Protein AF-A0AAQ3N6L7-F1 (afdb_monomer_lite)

Radius of gyration: 26.34 Å; chains: 1; bounding box: 38×58×61 Å

Sequence (103 aa):
MKDSSGSSGGVDIVGDGSLLSIFGFPRSCYMFIEGDSSTEPYLVTHHQILAHAAAVKVYRDKYQISQKGQIGITLNSPWIMPLSQSKEDINAAFRAIVFLYDW

Foldseek 3Di:
DDDDDDDDDDDDPPDDDDDDDDDDDPPPPDDDPPDDPVPVVVVVVVVVVVVLVVVVVCCVVPPCVPPVDDDDDDFDFDDFDFPDPDPVSVVVSVVVRCVRPVD

InterPro domains:
  IPR001360 Glycoside hydrolase family 1 [PF00232] (36-103)
  IPR001360 Glycoside hydrolase family 1 [PTHR10353] (26-103)
  IPR017853 Glycoside hydrolase superfamily [SSF51445] (30-103)

Secondary structure (DSSP, 8-state):
------------------------------S---S-TTTHHHHHHHHHHHHHHHHHHHIIIIIHHHH---------------SSSSHHHHHHHHHHHHHHH--

Organism: Vigna mungo (NCBI:txid3915)

pLDDT: mean 75.47, std 22.45, range [34.59, 96.0]

Structure (mmCIF, N/CA/C/O backbone):
data_AF-A0AAQ3N6L7-F1
#
_entry.id   AF-A0AAQ3N6L7-F1
#
loop_
_atom_site.group_PDB
_atom_site.id
_atom_site.type_symbol
_atom_site.label_atom_id
_atom_site.label_alt_id
_atom_site.label_comp_id
_atom_site.label_asym_id
_atom_site.label_entity_id
_atom_site.label_seq_id
_atom_site.pdbx_PDB_ins_code
_atom_site.Cartn_x
_atom_site.Cartn_y
_atom_site.Cartn_z
_atom_site.occupancy
_atom_site.B_iso_or_equiv
_atom_site.auth_seq_id
_atom_site.auth_comp_id
_atom_site.auth_asym_id
_atom_site.auth_atom_id
_atom_site.pdbx_PDB_model_num
ATOM 1 N N . MET A 1 1 ? 14.803 -41.161 35.771 1.00 39.53 1 MET A N 1
ATOM 2 C CA . MET A 1 1 ? 16.238 -41.447 35.542 1.00 39.53 1 MET A CA 1
ATOM 3 C C . MET A 1 1 ? 16.268 -42.679 34.646 1.00 39.53 1 MET A C 1
ATOM 5 O O . MET A 1 1 ? 15.992 -43.752 35.149 1.00 39.53 1 MET A O 1
ATOM 9 N N . LYS A 1 2 ? 16.396 -42.633 33.322 1.00 35.16 2 LYS A N 1
ATOM 10 C CA . LYS A 1 2 ? 17.124 -41.747 32.404 1.00 35.16 2 LYS A CA 1
ATOM 11 C C . LYS A 1 2 ? 16.251 -41.373 31.184 1.00 35.16 2 LYS A C 1
ATOM 13 O O . LYS A 1 2 ? 15.074 -41.703 31.131 1.00 35.16 2 LYS A O 1
ATOM 18 N N . ASP A 1 3 ? 16.864 -40.647 30.276 1.00 34.59 3 ASP A N 1
ATOM 19 C CA . ASP A 1 3 ? 16.441 -39.554 29.413 1.00 34.59 3 ASP A CA 1
ATOM 20 C C . ASP A 1 3 ? 16.929 -39.778 27.963 1.00 34.59 3 ASP A C 1
ATOM 22 O O . ASP A 1 3 ? 17.897 -40.511 27.768 1.00 34.59 3 ASP A O 1
ATOM 26 N N . SER A 1 4 ? 16.329 -39.049 26.998 1.00 40.41 4 SER A N 1
ATOM 27 C CA . SER A 1 4 ? 16.815 -38.787 25.611 1.00 40.41 4 SER A CA 1
ATOM 28 C C . SER A 1 4 ? 16.580 -39.910 24.573 1.00 40.41 4 SER A C 1
ATOM 30 O O . SER A 1 4 ? 16.759 -41.073 24.895 1.00 40.41 4 SER A O 1
ATOM 32 N N . SER A 1 5 ? 16.212 -39.711 23.299 1.00 41.53 5 SER A N 1
ATOM 33 C CA . SER A 1 5 ? 16.067 -38.550 22.405 1.00 41.53 5 SER A CA 1
ATOM 34 C C . SER A 1 5 ? 15.162 -38.941 21.212 1.00 41.53 5 SER A C 1
ATOM 36 O O . SER A 1 5 ? 15.147 -40.094 20.782 1.00 41.53 5 SER A O 1
ATOM 38 N N . GLY A 1 6 ? 14.398 -37.985 20.673 1.00 41.78 6 GLY A N 1
ATOM 39 C CA . GLY A 1 6 ? 13.627 -38.154 19.438 1.00 41.78 6 GLY A CA 1
ATOM 40 C C . GLY A 1 6 ? 14.459 -37.854 18.189 1.00 41.78 6 GLY A C 1
ATOM 41 O O . GLY A 1 6 ? 15.301 -36.959 18.203 1.00 41.78 6 GLY A O 1
ATOM 42 N N . SER A 1 7 ? 14.184 -38.573 17.101 1.00 40.22 7 SER A N 1
ATOM 43 C CA . SER A 1 7 ? 14.541 -38.170 15.740 1.00 40.22 7 SER A CA 1
ATOM 44 C C . SER A 1 7 ? 13.447 -38.644 14.787 1.00 40.22 7 SER A C 1
ATOM 46 O O . SER A 1 7 ? 13.144 -39.832 14.693 1.00 40.22 7 SER A O 1
ATOM 48 N N . SER A 1 8 ? 12.805 -37.673 14.150 1.00 47.19 8 SER A N 1
ATOM 49 C CA . SER A 1 8 ? 11.779 -37.809 13.125 1.00 47.19 8 SER A CA 1
ATOM 50 C C . SER A 1 8 ? 12.347 -38.506 11.885 1.00 47.19 8 SER A C 1
ATOM 52 O O . SER A 1 8 ? 13.097 -37.895 11.126 1.00 47.19 8 SER A O 1
ATOM 54 N N . GLY A 1 9 ? 11.995 -39.777 11.687 1.00 39.22 9 GLY A N 1
ATOM 55 C CA . GLY A 1 9 ? 12.305 -40.522 10.467 1.00 39.22 9 GLY A CA 1
ATOM 56 C C . GLY A 1 9 ? 11.326 -40.159 9.354 1.00 39.22 9 GLY A C 1
ATOM 57 O O . GLY A 1 9 ? 10.124 -40.386 9.493 1.00 39.22 9 GLY A O 1
ATOM 58 N N . GLY A 1 10 ? 11.850 -39.549 8.290 1.00 39.22 10 GLY A N 1
ATOM 59 C CA . GLY A 1 10 ? 11.128 -39.210 7.069 1.00 39.22 10 GLY A CA 1
ATOM 60 C C . GLY A 1 10 ? 10.590 -40.442 6.342 1.00 39.22 10 GLY A C 1
ATOM 61 O O . GLY A 1 10 ? 11.093 -41.553 6.487 1.00 39.22 10 GLY A O 1
ATOM 62 N N . VAL A 1 11 ? 9.529 -40.233 5.565 1.00 46.84 11 VAL A N 1
ATOM 63 C CA . VAL A 1 11 ? 8.990 -41.248 4.659 1.00 46.84 11 VAL A CA 1
ATOM 64 C C . VAL A 1 11 ? 9.815 -41.197 3.376 1.00 46.84 11 VAL A C 1
ATOM 66 O O . VAL A 1 11 ? 9.537 -40.402 2.481 1.00 46.84 11 VAL A O 1
ATOM 69 N N . ASP A 1 12 ? 10.849 -42.029 3.312 1.00 37.09 12 ASP A N 1
ATOM 70 C CA . ASP A 1 12 ? 11.627 -42.266 2.100 1.00 37.09 12 ASP A CA 1
ATOM 71 C C . ASP A 1 12 ? 10.836 -43.195 1.169 1.00 37.09 12 ASP A C 1
ATOM 73 O O . ASP A 1 12 ? 10.733 -44.399 1.405 1.00 37.09 12 ASP A O 1
ATOM 77 N N . ILE A 1 13 ? 10.266 -42.650 0.090 1.00 46.44 13 ILE A N 1
ATOM 78 C CA . ILE A 1 13 ? 9.779 -43.462 -1.033 1.00 46.44 13 ILE A CA 1
ATOM 79 C C . ILE A 1 13 ? 10.913 -43.552 -2.055 1.00 46.44 13 ILE A C 1
ATOM 81 O O . ILE A 1 13 ? 10.938 -42.827 -3.046 1.00 46.44 13 ILE A O 1
ATOM 85 N N . VAL A 1 14 ? 11.868 -44.447 -1.803 1.00 45.62 14 VAL A N 1
ATOM 86 C CA . VAL A 1 14 ? 12.757 -44.966 -2.850 1.00 45.62 14 VAL A CA 1
ATOM 87 C C . VAL A 1 14 ? 12.189 -46.314 -3.283 1.00 45.62 14 VAL A C 1
ATOM 89 O O . VAL A 1 14 ? 12.427 -47.343 -2.657 1.00 45.62 14 VAL A O 1
ATOM 92 N N . GLY A 1 15 ? 11.369 -46.275 -4.333 1.00 41.28 15 GLY A N 1
ATOM 93 C CA . GLY A 1 15 ? 10.899 -47.441 -5.075 1.00 41.28 15 GLY A CA 1
ATOM 94 C C . GLY A 1 15 ? 11.468 -47.371 -6.485 1.00 41.28 15 GLY A C 1
ATOM 95 O O . GLY A 1 15 ? 11.041 -46.548 -7.289 1.00 41.28 15 GLY A O 1
ATOM 96 N N . ASP A 1 16 ? 12.481 -48.189 -6.730 1.00 41.62 16 ASP A N 1
ATOM 97 C CA . ASP A 1 16 ? 13.270 -48.244 -7.953 1.00 41.62 16 ASP A CA 1
ATOM 98 C C . ASP A 1 16 ? 12.495 -48.877 -9.128 1.00 41.62 16 ASP A C 1
ATOM 100 O O . ASP A 1 16 ? 11.699 -49.797 -8.940 1.00 41.62 16 ASP A O 1
ATOM 104 N N . GLY A 1 17 ? 12.804 -48.415 -10.344 1.00 44.31 17 GLY A N 1
ATOM 105 C CA . GLY A 1 17 ? 12.673 -49.174 -11.593 1.00 44.31 17 GLY A CA 1
ATOM 106 C C . GLY A 1 17 ? 11.292 -49.324 -12.247 1.00 44.31 17 GLY A C 1
ATOM 107 O O . GLY A 1 17 ? 10.569 -50.272 -11.965 1.00 44.31 17 GLY A O 1
ATOM 108 N N . SER A 1 18 ? 11.013 -48.498 -13.268 1.00 35.88 18 SER A N 1
ATOM 109 C CA . SER A 1 18 ? 10.387 -48.913 -14.546 1.00 35.88 18 SER A CA 1
ATOM 110 C C . SER A 1 18 ? 10.447 -47.773 -15.575 1.00 35.88 18 SER A C 1
ATOM 112 O O . SER A 1 18 ? 9.653 -46.837 -15.543 1.00 35.88 18 SER A O 1
ATOM 114 N N . LEU A 1 19 ? 11.401 -47.854 -16.507 1.00 47.12 19 LEU A N 1
ATOM 115 C CA . LEU A 1 19 ? 11.444 -47.038 -17.723 1.00 47.12 19 LEU A CA 1
ATOM 116 C C . LEU A 1 19 ? 10.266 -47.415 -18.632 1.00 47.12 19 LEU A C 1
ATOM 118 O O . LEU A 1 19 ? 10.285 -48.500 -19.209 1.00 47.12 19 LEU A O 1
ATOM 122 N N . LEU A 1 20 ? 9.288 -46.526 -18.832 1.00 40.62 20 LEU A N 1
ATOM 123 C CA . LEU A 1 20 ? 8.403 -46.625 -19.994 1.00 40.62 20 LEU A CA 1
ATOM 124 C C . LEU A 1 20 ? 7.857 -45.268 -20.470 1.00 40.62 20 LEU A C 1
ATOM 126 O O . LEU A 1 20 ? 7.234 -44.508 -19.736 1.00 40.62 20 LEU A O 1
ATOM 130 N N . SER A 1 21 ? 8.091 -45.049 -21.766 1.00 38.56 21 SER A N 1
ATOM 131 C CA . SER A 1 21 ? 7.349 -44.211 -22.716 1.00 38.56 21 SER A CA 1
ATOM 132 C C . SER A 1 21 ? 7.330 -42.686 -22.531 1.00 38.56 21 SER A C 1
ATOM 134 O O . SER A 1 21 ? 6.349 -42.072 -22.127 1.00 38.56 21 SER A O 1
ATOM 136 N N . ILE A 1 22 ? 8.401 -42.078 -23.035 1.00 49.81 22 ILE A N 1
ATOM 137 C CA . ILE A 1 22 ? 8.421 -40.828 -23.811 1.00 49.81 22 ILE A CA 1
ATOM 138 C C . ILE A 1 22 ? 7.414 -40.862 -24.981 1.00 49.81 22 ILE A C 1
ATOM 140 O O . ILE A 1 22 ? 7.823 -41.161 -26.087 1.00 49.81 22 ILE A O 1
ATOM 144 N N . PHE A 1 23 ? 6.126 -40.565 -24.775 1.00 40.34 23 PHE A N 1
ATOM 145 C CA . PHE A 1 23 ? 5.231 -40.010 -25.812 1.00 40.34 23 PHE A CA 1
ATOM 146 C C . PHE A 1 23 ? 3.980 -39.383 -25.166 1.00 40.34 23 PHE A C 1
ATOM 148 O O . PHE A 1 23 ? 3.096 -40.082 -24.689 1.00 40.34 23 PHE A O 1
ATOM 155 N N . GLY A 1 24 ? 3.904 -38.048 -25.202 1.00 52.41 24 GLY A N 1
ATOM 156 C CA . GLY A 1 24 ? 2.643 -37.308 -25.329 1.00 52.41 24 GLY A CA 1
ATOM 157 C C . GLY A 1 24 ? 1.653 -37.336 -24.162 1.00 52.41 24 GLY A C 1
ATOM 158 O O . GLY A 1 24 ? 0.524 -37.778 -24.343 1.00 52.41 24 GLY A O 1
ATOM 159 N N . PHE A 1 25 ? 1.999 -36.733 -23.022 1.00 37.34 25 PHE A N 1
ATOM 160 C CA . PHE A 1 25 ? 0.962 -36.156 -22.161 1.00 37.34 25 PHE A CA 1
ATOM 161 C C . PHE A 1 25 ? 0.620 -34.754 -22.687 1.00 37.34 25 PHE A C 1
ATOM 163 O O . PHE A 1 25 ? 1.507 -33.893 -22.699 1.00 37.34 25 PHE A O 1
ATOM 170 N N . PRO A 1 26 ? -0.623 -34.478 -23.135 1.00 43.50 26 PRO A N 1
ATOM 171 C CA . PRO A 1 26 ? -1.033 -33.102 -23.366 1.00 43.50 26 PRO A CA 1
ATOM 172 C C . PRO A 1 26 ? -0.856 -32.352 -22.045 1.00 43.50 26 PRO A C 1
ATOM 174 O O . PRO A 1 26 ? -1.337 -32.805 -21.004 1.00 43.50 26 PRO A O 1
ATOM 177 N N . ARG A 1 27 ? -0.139 -31.219 -22.074 1.00 45.19 27 ARG A N 1
ATOM 178 C CA . ARG A 1 27 ? -0.128 -30.277 -20.953 1.00 45.19 27 ARG A CA 1
ATOM 179 C C . ARG A 1 27 ? -1.571 -29.870 -20.692 1.00 45.19 27 ARG A C 1
ATOM 181 O O . ARG A 1 27 ? -2.101 -28.989 -21.362 1.00 45.19 27 ARG A O 1
ATOM 188 N N . SER A 1 28 ? -2.192 -30.518 -19.718 1.00 44.41 28 SER A N 1
ATOM 189 C CA . SER A 1 28 ? -3.443 -30.069 -19.138 1.00 44.41 28 SER A CA 1
ATOM 190 C C . SER A 1 28 ? -3.126 -28.814 -18.328 1.00 44.41 28 SER A C 1
ATOM 192 O O . SER A 1 28 ? -2.787 -28.879 -17.147 1.00 44.41 28 SER A O 1
ATOM 194 N N . CYS A 1 29 ? -3.118 -27.665 -19.012 1.00 52.97 29 CYS A N 1
ATOM 195 C CA . CYS A 1 29 ? -3.257 -26.361 -18.379 1.00 52.97 29 CYS A CA 1
ATOM 196 C C . CYS A 1 29 ? -4.632 -26.344 -17.719 1.00 52.97 29 CYS A C 1
ATOM 198 O O . CYS A 1 29 ? -5.641 -26.116 -18.385 1.00 52.97 29 CYS A O 1
ATOM 200 N N . TYR A 1 30 ? -4.685 -26.608 -16.421 1.00 53.09 30 TYR A N 1
ATOM 201 C CA . TYR A 1 30 ? -5.861 -26.247 -15.654 1.00 53.09 30 TYR A CA 1
ATOM 202 C C . TYR A 1 30 ? -6.006 -24.715 -15.643 1.00 53.09 30 TYR A C 1
ATOM 204 O O . TYR A 1 30 ? -5.057 -24.012 -15.303 1.00 53.09 30 TYR A O 1
ATOM 212 N N . MET A 1 31 ? -7.241 -24.275 -15.912 1.00 47.31 31 MET A N 1
ATOM 213 C CA . MET A 1 31 ? -7.941 -23.169 -15.240 1.00 47.31 31 MET A CA 1
ATOM 214 C C . MET A 1 31 ? -7.914 -21.765 -15.892 1.00 47.31 31 MET A C 1
ATOM 216 O O . MET A 1 31 ? -6.896 -21.088 -15.901 1.00 47.31 31 MET A O 1
ATOM 220 N N . PHE A 1 32 ? -9.103 -21.373 -16.385 1.00 50.78 32 PHE A N 1
ATOM 221 C CA . PHE A 1 32 ? -9.637 -20.049 -16.770 1.00 50.78 32 PHE A CA 1
ATOM 222 C C . PHE A 1 32 ? -8.689 -19.024 -17.419 1.00 50.78 32 PHE A C 1
ATOM 224 O O . PHE A 1 32 ? -7.944 -18.322 -16.747 1.00 50.78 32 PHE A O 1
ATOM 231 N N . ILE A 1 33 ? -8.838 -18.855 -18.737 1.00 59.44 33 ILE A N 1
ATOM 232 C CA . ILE A 1 33 ? -8.234 -17.768 -19.531 1.00 59.44 33 ILE A CA 1
ATOM 233 C C . ILE A 1 33 ? -9.252 -16.650 -19.828 1.00 59.44 33 ILE A C 1
ATOM 235 O O . ILE A 1 33 ? -9.173 -15.990 -20.859 1.00 59.44 33 ILE A O 1
ATOM 239 N N . GLU A 1 34 ? -10.246 -16.457 -18.959 1.00 69.25 34 GLU A N 1
ATOM 240 C CA . GLU A 1 34 ? -11.203 -15.353 -19.083 1.00 69.25 34 GLU A CA 1
ATOM 241 C C . GLU A 1 34 ? -10.975 -14.365 -17.944 1.00 69.25 34 GLU A C 1
ATOM 243 O O . GLU A 1 34 ? -11.491 -14.532 -16.841 1.00 69.25 34 GLU A O 1
ATOM 248 N N . GLY A 1 35 ? -10.150 -13.364 -18.231 1.00 72.31 35 GLY A N 1
ATOM 249 C CA . GLY A 1 35 ? -9.900 -12.218 -17.370 1.00 72.31 35 GLY A CA 1
ATOM 250 C C . GLY A 1 35 ? -9.026 -11.195 -18.090 1.00 72.31 35 GLY A C 1
ATOM 251 O O . GLY A 1 35 ? -8.172 -11.560 -18.904 1.00 72.31 35 GLY A O 1
ATOM 252 N N . ASP A 1 36 ? -9.256 -9.911 -17.838 1.00 80.94 36 ASP A N 1
ATOM 253 C CA . ASP A 1 36 ? -8.419 -8.839 -18.380 1.00 80.94 36 ASP A CA 1
ATOM 254 C C . ASP A 1 36 ? -7.307 -8.481 -17.392 1.00 80.94 36 ASP A C 1
ATOM 256 O O . ASP A 1 36 ? -7.481 -7.673 -16.474 1.00 80.94 36 ASP A O 1
ATOM 260 N N .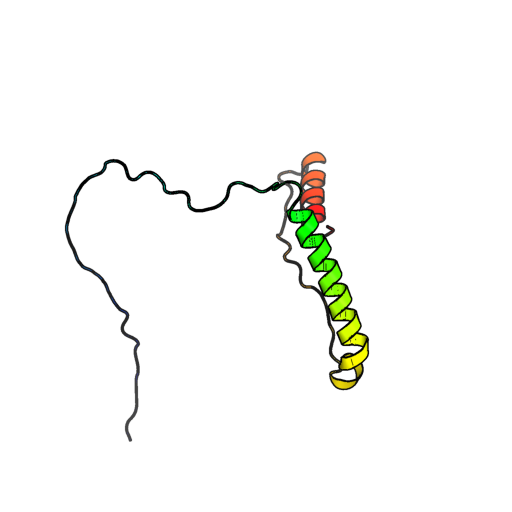 SER A 1 37 ? -6.121 -9.042 -17.639 1.00 84.81 37 SER A N 1
ATOM 261 C CA . SER A 1 37 ? -4.914 -8.773 -16.849 1.00 84.81 37 SER A CA 1
ATOM 262 C C . SER A 1 37 ? -4.492 -7.299 -16.850 1.00 84.81 37 SER A C 1
ATOM 264 O O . SER A 1 37 ? -3.689 -6.907 -16.008 1.00 84.81 37 SER A O 1
ATOM 266 N N . SER A 1 38 ? -5.012 -6.477 -17.766 1.00 85.69 38 SER A N 1
ATOM 267 C CA . SER A 1 38 ? -4.719 -5.042 -17.816 1.00 85.69 38 SER A CA 1
ATOM 268 C C . SER A 1 38 ? -5.647 -4.211 -16.931 1.00 85.69 38 SER A C 1
ATOM 270 O O . SER A 1 38 ? -5.305 -3.077 -16.624 1.00 85.69 38 SER A O 1
ATOM 272 N N . THR A 1 39 ? -6.797 -4.740 -16.501 1.00 87.75 39 THR A N 1
ATOM 273 C CA . THR A 1 39 ? -7.819 -3.966 -15.769 1.00 87.75 39 THR A CA 1
ATOM 274 C C . THR A 1 39 ? -8.089 -4.536 -14.380 1.00 87.75 39 THR A C 1
ATOM 276 O O . THR A 1 39 ? -8.192 -3.797 -13.399 1.00 87.75 39 THR A O 1
ATOM 279 N N . GLU A 1 40 ? -8.167 -5.859 -14.269 1.00 89.25 40 GLU A N 1
ATOM 280 C CA . GLU A 1 40 ? -8.504 -6.553 -13.026 1.00 89.25 40 GLU A CA 1
ATOM 281 C C . GLU A 1 40 ? -7.540 -6.259 -11.868 1.00 89.25 40 GLU A C 1
ATOM 283 O O . GLU A 1 40 ? -8.032 -6.034 -10.758 1.00 89.25 40 GLU A O 1
ATOM 288 N N . PRO A 1 41 ? -6.206 -6.163 -12.072 1.00 88.12 41 PRO A N 1
ATOM 289 C CA . PRO A 1 41 ? -5.293 -5.835 -10.977 1.00 88.12 41 PRO A CA 1
ATOM 290 C C . PRO A 1 41 ? -5.592 -4.475 -10.337 1.00 88.12 41 PRO A C 1
ATOM 292 O O . PRO A 1 41 ? -5.531 -4.340 -9.116 1.00 88.12 41 PRO A O 1
ATOM 295 N N . TYR A 1 42 ? -5.981 -3.478 -11.138 1.00 88.94 42 TYR A N 1
ATOM 296 C CA . TYR A 1 42 ? -6.332 -2.148 -10.639 1.00 88.94 42 TYR A CA 1
ATOM 297 C C . TYR A 1 42 ? -7.636 -2.161 -9.840 1.00 88.94 42 TYR A C 1
ATOM 299 O O . TYR A 1 42 ? -7.736 -1.500 -8.805 1.00 88.94 42 TYR A O 1
ATOM 307 N N . LEU A 1 43 ? -8.626 -2.945 -10.278 1.00 92.31 43 LEU A N 1
ATOM 308 C CA . LEU A 1 43 ? -9.901 -3.076 -9.573 1.00 92.31 43 LEU A CA 1
ATOM 309 C C . LEU A 1 43 ? -9.721 -3.746 -8.205 1.00 92.31 43 LEU A C 1
ATOM 311 O O . LEU A 1 43 ? -10.248 -3.267 -7.198 1.00 92.31 43 LEU A O 1
ATOM 315 N N . VAL A 1 44 ? -8.947 -4.832 -8.158 1.00 91.69 44 VAL A N 1
ATOM 316 C CA . VAL A 1 44 ? -8.659 -5.556 -6.913 1.00 91.69 44 VAL A CA 1
ATOM 317 C C . VAL A 1 44 ? -7.947 -4.642 -5.916 1.00 91.69 44 VAL A C 1
ATOM 319 O O . VAL A 1 44 ? -8.379 -4.539 -4.766 1.00 91.69 44 VAL A O 1
ATOM 322 N N . THR A 1 45 ? -6.917 -3.914 -6.349 1.00 90.62 45 THR A N 1
ATOM 323 C CA . THR A 1 45 ? -6.179 -2.997 -5.467 1.00 90.62 45 THR A CA 1
ATOM 324 C C . THR A 1 45 ? -7.027 -1.827 -4.993 1.00 90.62 45 THR A C 1
ATOM 326 O O . THR A 1 45 ? -6.979 -1.481 -3.811 1.00 90.62 45 THR A O 1
ATOM 329 N N . HIS A 1 46 ? -7.886 -1.275 -5.851 1.00 93.75 46 HIS A N 1
ATOM 330 C CA . HIS A 1 46 ? -8.826 -0.231 -5.447 1.00 93.75 46 HIS A CA 1
ATOM 331 C C . HIS A 1 46 ? -9.718 -0.691 -4.284 1.00 93.75 46 HIS A C 1
ATOM 333 O O . HIS A 1 46 ? -9.847 0.000 -3.268 1.00 93.75 46 HIS A O 1
ATOM 339 N N . HIS A 1 47 ? -10.285 -1.895 -4.385 1.00 95.19 47 HIS A N 1
ATOM 340 C CA . HIS A 1 47 ? -11.081 -2.465 -3.302 1.00 95.19 47 HIS A CA 1
ATOM 341 C C . HIS A 1 47 ? -10.248 -2.785 -2.058 1.00 95.19 47 HIS A C 1
ATOM 343 O O . HIS A 1 47 ? -10.736 -2.583 -0.945 1.00 95.19 47 HIS A O 1
ATOM 349 N N . GLN A 1 48 ? -8.994 -3.210 -2.216 1.00 93.31 48 GLN A N 1
ATOM 350 C CA . GLN A 1 48 ? -8.086 -3.456 -1.097 1.00 93.31 48 GLN A CA 1
ATOM 351 C C . GLN A 1 48 ? -7.824 -2.179 -0.280 1.00 93.31 48 GLN A C 1
ATOM 353 O O . GLN A 1 48 ? -7.886 -2.213 0.952 1.00 93.31 48 GLN A O 1
ATOM 358 N N . ILE A 1 49 ? -7.598 -1.039 -0.943 1.00 94.12 49 ILE A N 1
ATOM 359 C CA . ILE A 1 49 ? -7.397 0.263 -0.287 1.00 94.12 49 ILE A CA 1
ATOM 360 C C . ILE A 1 49 ? -8.675 0.708 0.434 1.00 94.12 49 ILE A C 1
ATOM 362 O O . ILE A 1 49 ? -8.618 1.132 1.591 1.00 94.12 49 ILE A O 1
ATOM 366 N N . LEU A 1 50 ? -9.842 0.564 -0.202 1.00 96.00 50 LEU A N 1
ATOM 367 C CA . LEU A 1 50 ? -11.129 0.893 0.419 1.00 96.00 50 LEU A CA 1
ATOM 368 C C . LEU A 1 50 ? -11.421 0.021 1.646 1.00 96.00 50 LEU A C 1
ATOM 370 O O . LEU A 1 50 ? -11.844 0.532 2.686 1.00 96.00 50 LEU A O 1
ATOM 374 N N . ALA A 1 51 ? -11.165 -1.284 1.552 1.00 95.12 51 ALA A N 1
ATOM 375 C CA . ALA A 1 51 ? -11.328 -2.216 2.661 1.00 95.12 51 ALA A CA 1
ATOM 376 C C . ALA A 1 51 ? -10.384 -1.870 3.819 1.00 95.12 51 ALA A C 1
ATOM 378 O O . ALA A 1 51 ? -10.813 -1.837 4.975 1.00 95.12 51 ALA A O 1
ATOM 379 N N . HIS A 1 52 ? -9.124 -1.538 3.517 1.00 94.50 52 HIS A N 1
ATOM 380 C CA . HIS A 1 52 ? -8.173 -1.072 4.520 1.00 94.50 52 HIS A CA 1
ATOM 381 C C . HIS A 1 52 ? -8.657 0.218 5.197 1.00 94.50 52 HIS A C 1
ATOM 383 O O . HIS A 1 52 ? -8.689 0.287 6.424 1.00 94.50 52 HIS A O 1
ATOM 389 N N . ALA A 1 53 ? -9.116 1.213 4.432 1.00 95.00 53 ALA A N 1
ATOM 390 C CA . ALA A 1 53 ? -9.642 2.465 4.976 1.00 95.00 53 ALA A CA 1
ATOM 391 C C . ALA A 1 53 ? -10.860 2.240 5.893 1.00 95.00 53 ALA A C 1
ATOM 393 O O . ALA A 1 53 ? -10.944 2.826 6.976 1.00 95.00 53 ALA A O 1
ATOM 394 N N . ALA A 1 54 ? -11.777 1.350 5.503 1.00 96.00 54 ALA A N 1
ATOM 395 C CA . ALA A 1 54 ? -12.925 0.976 6.324 1.00 96.00 54 ALA A CA 1
ATOM 396 C C . ALA A 1 54 ? -12.498 0.271 7.624 1.00 96.00 54 ALA A C 1
ATOM 398 O O . ALA A 1 54 ? -12.991 0.612 8.702 1.00 96.00 54 ALA A O 1
ATOM 399 N N . ALA A 1 55 ? -11.543 -0.660 7.547 1.00 93.88 55 ALA A N 1
ATOM 400 C CA . ALA A 1 55 ? -10.996 -1.350 8.714 1.00 93.88 55 ALA A CA 1
ATOM 401 C C . ALA A 1 55 ? -10.293 -0.378 9.675 1.00 93.88 55 ALA A C 1
ATOM 403 O O . ALA A 1 55 ? -10.530 -0.424 10.883 1.00 93.88 55 ALA A O 1
ATOM 404 N N . VAL A 1 56 ? -9.496 0.555 9.147 1.00 95.25 56 VAL A N 1
ATOM 405 C CA . VAL A 1 56 ? -8.834 1.612 9.926 1.00 95.25 56 VAL A CA 1
ATOM 406 C C . VAL A 1 56 ? -9.851 2.500 10.629 1.00 95.25 56 VAL A C 1
ATOM 408 O O . VAL A 1 56 ? -9.663 2.822 11.802 1.00 95.25 56 VAL A O 1
ATOM 411 N N . LYS A 1 57 ? -10.945 2.869 9.955 1.00 95.38 57 LYS A N 1
ATOM 412 C CA . LYS A 1 57 ? -12.020 3.652 10.572 1.00 95.38 57 LYS A CA 1
ATOM 413 C C . LYS A 1 57 ? -12.632 2.910 11.764 1.00 95.38 57 LYS A C 1
ATOM 415 O O . LYS A 1 57 ? -12.683 3.454 12.861 1.00 95.38 57 LYS A O 1
ATOM 420 N N . VAL A 1 58 ? -13.015 1.645 11.583 1.00 95.19 58 VAL A N 1
ATOM 421 C CA . VAL A 1 58 ? -13.590 0.825 12.665 1.00 95.19 58 VAL A CA 1
ATOM 422 C C . VAL A 1 58 ? -12.601 0.637 13.819 1.00 95.19 58 VAL A C 1
ATOM 424 O O . VAL A 1 58 ? -12.996 0.714 14.984 1.00 95.19 58 VAL A O 1
ATOM 427 N N . TYR A 1 59 ? -11.320 0.424 13.511 1.00 94.00 59 TYR A N 1
ATOM 428 C CA . TYR A 1 59 ? -10.261 0.316 14.511 1.00 94.00 59 TYR A CA 1
ATOM 429 C C . TYR A 1 59 ? -10.152 1.587 15.355 1.00 94.00 59 TYR A C 1
ATOM 431 O O . TYR A 1 59 ? -10.182 1.515 16.585 1.00 94.00 59 TYR A O 1
ATOM 439 N N . ARG A 1 60 ? -10.095 2.749 14.695 1.00 93.62 60 ARG A N 1
ATOM 440 C CA . ARG A 1 60 ? -10.000 4.061 15.347 1.00 93.62 60 ARG A CA 1
ATOM 441 C C . ARG A 1 60 ? -11.213 4.371 16.216 1.00 93.62 60 ARG A C 1
ATOM 443 O O . ARG A 1 60 ? -11.035 4.800 17.352 1.00 93.62 60 ARG A O 1
ATOM 450 N N . ASP A 1 61 ? -12.410 4.083 15.717 1.00 93.56 61 ASP A N 1
ATOM 451 C CA . ASP A 1 61 ? -13.661 4.424 16.397 1.00 93.56 61 ASP A CA 1
ATOM 452 C C . ASP A 1 61 ? -13.932 3.532 17.619 1.00 93.56 61 ASP A C 1
ATOM 454 O O . ASP A 1 61 ? -14.428 4.010 18.638 1.00 93.56 61 ASP A O 1
ATOM 458 N N . LYS A 1 62 ? -13.629 2.229 17.535 1.00 92.81 62 LYS A N 1
ATOM 459 C CA . LYS A 1 62 ? -14.048 1.251 18.558 1.00 92.81 62 LYS A CA 1
ATOM 460 C C . LYS A 1 62 ? -12.914 0.696 19.409 1.00 92.81 62 LYS A C 1
ATOM 462 O O . LYS A 1 62 ? -13.127 0.393 20.580 1.00 92.81 62 LYS A O 1
ATOM 467 N N . TYR A 1 63 ? -11.726 0.523 18.837 1.00 91.19 63 TYR A N 1
ATOM 468 C CA . TYR A 1 63 ? -10.683 -0.311 19.441 1.00 91.19 63 TYR A CA 1
ATOM 469 C C . TYR A 1 63 ? -9.448 0.479 19.875 1.00 91.19 63 TYR A C 1
ATOM 471 O O . TYR A 1 63 ? -8.810 0.087 20.852 1.00 91.19 63 TYR A O 1
ATOM 479 N N . GLN A 1 64 ? -9.161 1.623 19.248 1.00 90.75 64 GLN A N 1
ATOM 480 C CA . GLN A 1 64 ? -7.985 2.460 19.515 1.00 90.75 64 GLN A CA 1
ATOM 481 C C . GLN A 1 64 ? -7.835 2.845 20.989 1.00 90.75 64 GLN A C 1
ATOM 483 O O . GLN A 1 64 ? -6.738 2.760 21.535 1.00 90.75 64 GLN A O 1
ATOM 488 N N . ILE A 1 65 ? -8.933 3.231 21.648 1.00 88.25 65 ILE A N 1
ATOM 489 C CA . ILE A 1 65 ? -8.920 3.655 23.058 1.00 88.25 65 ILE A CA 1
ATOM 490 C C . ILE A 1 65 ? -8.544 2.482 23.974 1.00 88.25 65 ILE A C 1
ATOM 492 O O . ILE A 1 65 ? -7.776 2.649 24.922 1.00 88.25 65 ILE A O 1
ATOM 496 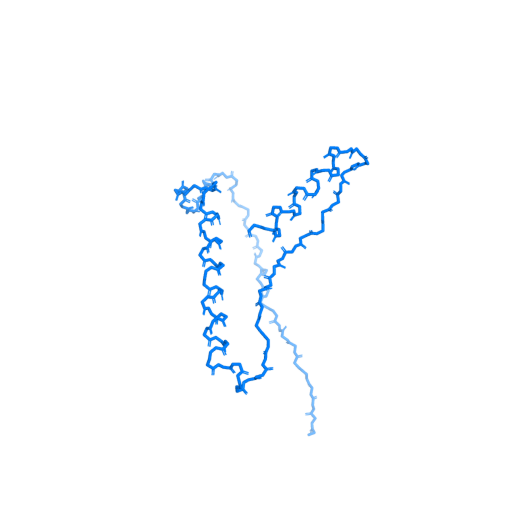N N . SER A 1 66 ? -9.066 1.290 23.674 1.00 89.56 66 SER A N 1
ATOM 497 C CA . SER A 1 66 ? -8.874 0.091 24.497 1.00 89.56 66 SER A CA 1
ATO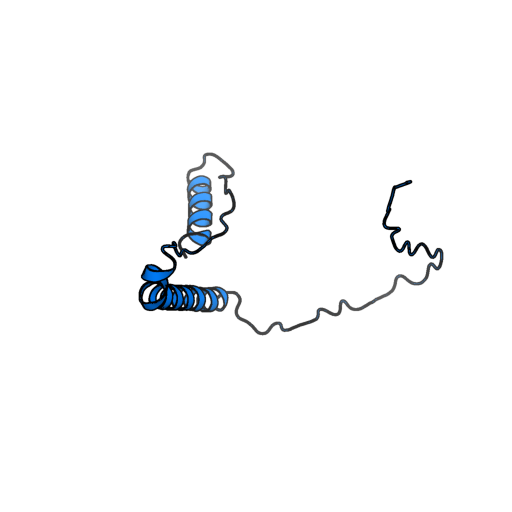M 498 C C . SER A 1 66 ? -7.520 -0.585 24.266 1.00 89.56 66 SER A C 1
ATOM 500 O O . SER A 1 66 ? -6.846 -0.956 25.222 1.00 89.56 66 SER A O 1
ATOM 502 N N . GLN A 1 67 ? -7.100 -0.715 23.006 1.00 91.81 67 GLN A N 1
ATOM 503 C CA . GLN A 1 67 ? -5.902 -1.459 22.623 1.00 91.81 67 GLN A CA 1
ATOM 504 C C . GLN A 1 67 ? -4.646 -0.587 22.597 1.00 91.81 67 GLN A C 1
ATOM 506 O O . GLN A 1 67 ? -3.548 -1.115 22.734 1.00 91.81 67 GLN A O 1
ATOM 511 N N . LYS A 1 68 ? -4.792 0.737 22.414 1.00 90.50 68 LYS A N 1
ATOM 512 C CA . LYS A 1 68 ? -3.684 1.707 22.300 1.00 90.50 68 LYS A CA 1
ATOM 513 C C . LYS A 1 68 ? -2.630 1.324 21.246 1.00 90.50 68 LYS A C 1
ATOM 515 O O . LYS A 1 68 ? -1.483 1.755 21.328 1.00 90.50 68 LYS A O 1
ATOM 520 N N . GLY A 1 69 ? -3.021 0.503 20.273 1.00 89.06 69 GLY A N 1
ATOM 521 C CA . GLY A 1 69 ? -2.160 0.035 19.196 1.00 89.06 69 GLY A CA 1
ATOM 522 C C . GLY A 1 69 ? -2.121 0.999 18.014 1.00 89.06 69 GLY A C 1
ATOM 523 O O . GLY A 1 69 ? -2.768 2.048 18.002 1.00 89.06 69 GLY A O 1
ATOM 524 N N . GLN A 1 70 ? -1.349 0.625 16.999 1.00 90.19 70 GLN A N 1
ATOM 525 C CA . GLN A 1 70 ? -1.260 1.336 15.727 1.00 90.19 70 GLN A CA 1
ATOM 526 C C . GLN A 1 70 ? -1.700 0.393 14.608 1.00 90.19 70 GLN A C 1
ATOM 528 O O . GLN A 1 70 ? -1.361 -0.788 14.623 1.00 90.19 70 GLN A O 1
ATOM 533 N N . ILE A 1 71 ? -2.452 0.922 13.646 1.00 92.75 71 ILE A N 1
ATOM 534 C CA . ILE A 1 71 ? -2.881 0.199 12.449 1.00 92.75 71 ILE A CA 1
ATOM 535 C C . ILE A 1 71 ? -2.237 0.843 11.222 1.00 92.75 71 ILE A C 1
ATOM 537 O O . ILE A 1 71 ? -2.206 2.069 11.106 1.00 92.75 71 ILE A O 1
ATOM 541 N N . GLY A 1 72 ? -1.72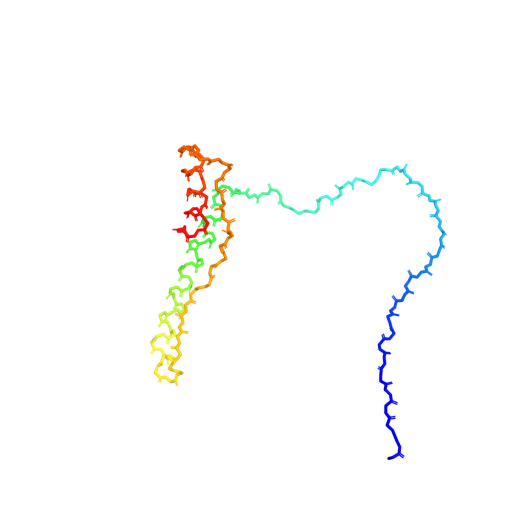3 0.013 10.320 1.00 92.00 72 GLY A N 1
ATOM 542 C CA . GLY A 1 72 ? -1.096 0.435 9.072 1.00 92.00 72 GLY A CA 1
ATOM 543 C C . GLY A 1 72 ? -1.227 -0.638 7.995 1.00 92.00 72 GLY A C 1
ATOM 544 O O . GLY A 1 72 ? -1.757 -1.721 8.251 1.00 92.00 72 GLY A O 1
ATOM 545 N N . ILE A 1 73 ? -0.757 -0.318 6.793 1.00 92.06 73 ILE A N 1
ATOM 546 C CA . ILE A 1 73 ? -0.680 -1.227 5.648 1.00 92.06 73 ILE A CA 1
ATOM 547 C C . ILE A 1 73 ? 0.784 -1.595 5.398 1.00 92.06 73 ILE A C 1
ATOM 549 O O . ILE A 1 73 ? 1.673 -0.760 5.562 1.00 92.06 73 ILE A O 1
ATOM 553 N N . THR A 1 74 ? 1.046 -2.846 5.027 1.00 91.38 74 THR A N 1
ATOM 554 C CA . THR A 1 74 ? 2.391 -3.319 4.682 1.00 91.38 74 THR A CA 1
ATOM 555 C C . THR A 1 74 ? 2.455 -3.570 3.184 1.00 91.38 74 THR A C 1
ATOM 557 O O . THR A 1 74 ? 1.669 -4.354 2.659 1.00 91.38 74 THR A O 1
ATOM 560 N N . LEU A 1 75 ? 3.395 -2.908 2.512 1.00 87.44 75 LEU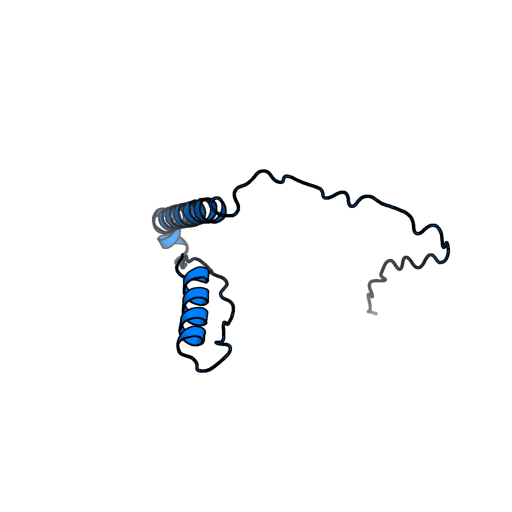 A N 1
ATOM 561 C CA . LEU A 1 75 ? 3.639 -3.044 1.079 1.00 87.44 75 LEU A CA 1
ATOM 562 C C . LEU A 1 75 ? 4.978 -3.757 0.859 1.00 87.44 75 LEU A C 1
ATOM 564 O O . LEU A 1 75 ? 5.951 -3.487 1.565 1.00 87.44 75 LEU A O 1
ATOM 568 N N . ASN A 1 76 ? 5.025 -4.674 -0.108 1.00 86.06 76 ASN A N 1
ATOM 569 C CA . ASN A 1 76 ? 6.263 -5.328 -0.529 1.00 86.06 76 ASN A CA 1
ATOM 570 C C . ASN A 1 76 ? 6.909 -4.500 -1.645 1.00 86.06 76 ASN A C 1
ATOM 572 O O . ASN A 1 76 ? 6.294 -4.316 -2.692 1.00 86.06 76 ASN A O 1
ATOM 576 N N . SER A 1 77 ? 8.139 -4.030 -1.429 1.00 84.06 77 SER A N 1
ATOM 577 C CA . SER A 1 77 ? 8.886 -3.255 -2.419 1.00 84.06 77 SER A CA 1
ATOM 578 C C . SER A 1 77 ? 10.218 -3.939 -2.739 1.00 84.06 77 SER A C 1
ATOM 580 O O . SER A 1 77 ? 11.066 -4.065 -1.849 1.00 84.06 77 SER A O 1
ATOM 582 N N . PRO A 1 78 ? 10.426 -4.408 -3.982 1.00 86.44 78 PRO A N 1
ATOM 583 C CA . PRO A 1 78 ? 11.714 -4.931 -4.404 1.00 86.44 78 PRO A CA 1
ATOM 584 C C . PRO A 1 78 ? 12.725 -3.799 -4.618 1.00 86.44 78 PRO A C 1
ATOM 586 O O . PRO A 1 78 ? 12.386 -2.683 -5.011 1.00 86.44 78 PRO A O 1
ATOM 589 N N . TRP A 1 79 ? 14.002 -4.112 -4.412 1.00 88.12 79 TRP A N 1
ATOM 590 C CA . TRP A 1 79 ? 15.096 -3.196 -4.723 1.00 88.12 79 TRP A CA 1
A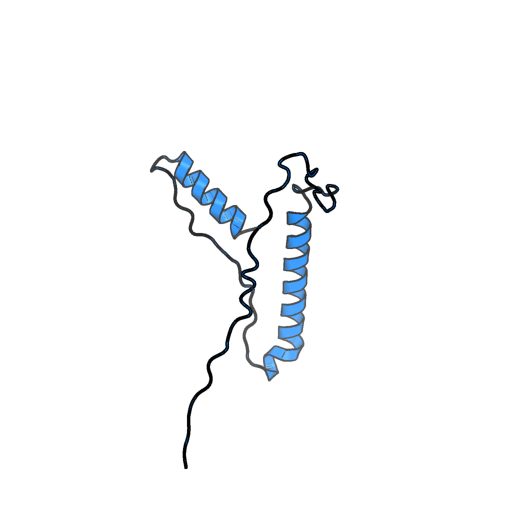TOM 591 C C . TRP A 1 79 ? 15.333 -3.142 -6.239 1.00 88.12 79 TRP A C 1
ATOM 593 O O . TRP A 1 79 ? 15.764 -4.132 -6.834 1.00 88.12 79 TRP A O 1
ATOM 603 N N . ILE A 1 80 ? 15.061 -1.992 -6.863 1.00 89.44 80 ILE A N 1
ATOM 604 C CA . ILE A 1 80 ? 15.252 -1.773 -8.304 1.00 89.44 80 ILE A CA 1
ATOM 605 C C . ILE A 1 80 ? 16.483 -0.894 -8.535 1.00 89.44 80 ILE A C 1
ATOM 607 O O . ILE A 1 80 ? 16.565 0.223 -8.029 1.00 89.44 80 ILE A O 1
ATOM 611 N N . MET A 1 81 ? 17.424 -1.388 -9.340 1.00 91.12 81 MET A N 1
ATOM 612 C CA . MET A 1 81 ? 18.634 -0.665 -9.743 1.00 91.12 81 MET A CA 1
ATOM 613 C C . MET A 1 81 ? 18.588 -0.342 -11.238 1.00 91.12 81 MET A C 1
ATOM 615 O O . MET A 1 81 ? 18.171 -1.199 -12.021 1.00 91.12 81 MET A O 1
ATOM 619 N N . PRO A 1 82 ? 19.036 0.853 -11.661 1.00 91.62 82 PRO A N 1
ATOM 620 C CA . PRO A 1 82 ? 19.181 1.156 -13.077 1.00 91.62 82 PRO A CA 1
ATOM 621 C C . PRO A 1 82 ? 20.286 0.291 -13.692 1.00 91.62 82 PRO A C 1
ATOM 623 O O . PRO A 1 82 ? 21.304 0.017 -13.055 1.00 91.62 82 PRO A O 1
ATOM 626 N N . LEU A 1 83 ? 20.086 -0.125 -14.944 1.00 91.38 83 LEU A N 1
ATOM 627 C CA . LEU A 1 83 ? 21.054 -0.955 -15.665 1.00 91.38 83 LEU A CA 1
ATOM 628 C C . LEU A 1 83 ? 22.352 -0.191 -15.971 1.00 91.38 83 LEU A C 1
ATOM 630 O O . LEU A 1 83 ? 23.439 -0.762 -15.920 1.00 91.38 83 LEU A O 1
ATOM 634 N N . SER A 1 84 ? 22.244 1.104 -16.270 1.00 92.69 84 SER A N 1
ATOM 635 C CA . SER A 1 84 ? 23.380 1.989 -16.517 1.00 92.69 84 SER A CA 1
ATOM 636 C C . SER A 1 84 ? 23.138 3.392 -15.947 1.00 92.69 84 SER A C 1
ATOM 638 O O . SER A 1 84 ? 22.069 3.695 -15.421 1.00 92.69 84 SER A O 1
ATOM 640 N N . GLN A 1 85 ? 24.141 4.269 -16.054 1.00 91.19 85 GLN A N 1
ATOM 641 C CA . GLN A 1 85 ? 24.047 5.681 -15.651 1.00 91.19 85 GLN A CA 1
ATOM 642 C C . GLN A 1 85 ? 23.374 6.567 -16.716 1.00 91.19 85 GLN A C 1
ATOM 644 O O . GLN A 1 85 ? 23.403 7.794 -16.605 1.00 91.19 85 GLN A O 1
ATOM 649 N N . SER A 1 86 ? 22.777 5.968 -17.753 1.00 94.50 86 SER A N 1
ATOM 650 C CA . SER A 1 86 ? 21.959 6.698 -18.719 1.00 94.50 86 SER A CA 1
ATOM 651 C C . SER A 1 86 ? 20.740 7.320 -18.029 1.00 94.50 86 SER A C 1
ATOM 653 O O . SER A 1 86 ? 20.208 6.801 -17.039 1.00 94.50 86 SER A O 1
ATOM 655 N N . LYS A 1 87 ? 20.276 8.462 -18.542 1.00 94.94 87 LYS A N 1
ATOM 656 C CA . LYS A 1 87 ? 19.113 9.146 -17.963 1.00 94.94 87 LYS A CA 1
ATOM 657 C C . LYS A 1 87 ? 17.849 8.301 -18.135 1.00 94.94 87 LYS A C 1
ATOM 659 O O . LYS A 1 87 ? 16.963 8.321 -17.281 1.00 94.94 87 LYS A O 1
ATOM 664 N N . GLU A 1 88 ? 17.786 7.548 -19.222 1.00 94.75 88 GLU A N 1
ATOM 665 C CA . GLU A 1 88 ? 16.698 6.664 -19.609 1.00 94.75 88 GLU A CA 1
ATOM 666 C C . GLU A 1 88 ? 16.550 5.511 -18.616 1.00 94.75 88 GLU A C 1
ATOM 668 O O . GLU A 1 88 ? 15.439 5.285 -18.128 1.00 94.75 88 GLU A O 1
ATOM 673 N N . ASP A 1 89 ? 17.655 4.854 -18.248 1.00 92.00 89 ASP A N 1
ATOM 674 C CA . ASP A 1 89 ? 17.649 3.722 -17.313 1.00 92.00 89 ASP A CA 1
ATOM 675 C C . ASP A 1 89 ? 17.337 4.166 -15.885 1.00 92.00 89 ASP A C 1
ATOM 677 O O . ASP A 1 89 ? 16.575 3.501 -15.182 1.00 92.00 89 ASP A O 1
ATOM 681 N N . ILE A 1 90 ? 17.852 5.327 -15.466 1.00 94.06 90 ILE A N 1
ATOM 682 C CA . ILE A 1 90 ? 17.507 5.928 -14.169 1.00 94.06 90 ILE A CA 1
ATOM 683 C C . ILE A 1 90 ? 16.008 6.239 -14.113 1.00 94.06 90 ILE A C 1
ATOM 685 O O . ILE A 1 90 ? 15.330 5.893 -13.145 1.00 94.06 90 ILE A O 1
ATOM 689 N N . ASN A 1 91 ? 15.465 6.859 -15.163 1.00 94.50 91 ASN A N 1
ATOM 690 C CA . ASN A 1 91 ? 14.040 7.166 -15.226 1.00 94.50 91 ASN A CA 1
ATOM 691 C C . ASN A 1 91 ? 13.186 5.883 -15.296 1.00 94.50 91 ASN A C 1
ATOM 693 O O . ASN A 1 91 ? 12.089 5.857 -14.741 1.00 94.50 91 ASN A O 1
ATOM 697 N N . ALA A 1 92 ? 13.656 4.827 -15.968 1.00 93.00 92 ALA A N 1
ATOM 698 C CA . ALA A 1 92 ? 12.965 3.541 -16.040 1.00 93.00 92 ALA A CA 1
ATOM 699 C C . ALA A 1 92 ? 12.918 2.838 -14.677 1.00 93.00 92 ALA A C 1
ATOM 701 O O . ALA A 1 92 ? 11.842 2.413 -14.258 1.00 93.00 92 ALA A O 1
ATOM 702 N N . ALA A 1 93 ? 14.044 2.790 -13.960 1.00 92.69 93 ALA A N 1
ATOM 703 C CA . ALA A 1 93 ? 14.105 2.266 -12.598 1.00 92.69 93 ALA A CA 1
ATOM 704 C C . ALA A 1 93 ? 13.164 3.037 -11.660 1.00 92.69 93 ALA A C 1
ATOM 706 O O . ALA A 1 93 ? 12.407 2.428 -10.907 1.00 92.69 93 ALA A O 1
ATOM 707 N N . PHE A 1 94 ? 13.135 4.370 -11.766 1.00 92.62 94 PHE A N 1
ATOM 708 C CA . PHE A 1 94 ? 12.224 5.199 -10.978 1.00 92.62 94 PHE A CA 1
ATOM 709 C C . PHE A 1 94 ? 10.749 4.896 -11.276 1.00 92.62 94 PHE A C 1
ATOM 711 O O . PHE A 1 94 ? 9.968 4.690 -10.351 1.00 92.62 94 PHE A O 1
ATOM 718 N N . ARG A 1 95 ? 10.362 4.793 -12.556 1.00 93.75 95 ARG A N 1
ATOM 719 C CA . ARG A 1 95 ? 8.987 4.420 -12.938 1.00 93.75 95 ARG A CA 1
ATOM 720 C C . ARG A 1 95 ? 8.587 3.046 -12.403 1.00 93.75 95 ARG A C 1
ATOM 722 O O . ARG A 1 95 ? 7.447 2.886 -11.986 1.00 93.75 95 ARG A O 1
ATOM 729 N N . ALA A 1 96 ? 9.504 2.079 -12.403 1.00 91.56 96 ALA A N 1
ATOM 730 C CA . ALA A 1 96 ? 9.236 0.751 -11.860 1.00 91.56 96 ALA A CA 1
ATOM 731 C C . ALA A 1 96 ? 8.961 0.796 -10.348 1.00 91.56 96 ALA A C 1
ATOM 733 O O . ALA A 1 96 ? 8.019 0.162 -9.888 1.00 91.56 96 ALA A O 1
ATOM 734 N N . ILE A 1 97 ? 9.729 1.584 -9.588 1.00 91.38 97 ILE A N 1
ATOM 735 C CA . ILE A 1 97 ? 9.507 1.759 -8.143 1.00 91.38 97 ILE A CA 1
ATOM 736 C C . ILE A 1 97 ? 8.150 2.417 -7.876 1.00 91.38 97 ILE A C 1
ATOM 738 O O . ILE A 1 97 ? 7.371 1.897 -7.082 1.00 91.38 97 ILE A O 1
ATOM 742 N N . VAL A 1 98 ? 7.848 3.518 -8.570 1.00 91.25 98 VAL A N 1
ATOM 743 C CA . VAL A 1 98 ? 6.569 4.238 -8.433 1.00 91.25 98 VAL A CA 1
ATOM 744 C C . VAL A 1 98 ? 5.395 3.315 -8.752 1.00 91.25 98 VAL A C 1
ATOM 746 O O . VAL A 1 98 ? 4.427 3.270 -8.005 1.00 91.25 98 VAL A O 1
ATOM 749 N N . PHE A 1 99 ? 5.498 2.512 -9.812 1.00 88.75 99 PHE A N 1
ATOM 750 C CA . PHE A 1 99 ? 4.445 1.565 -10.176 1.00 88.75 99 PHE A CA 1
ATOM 751 C C . PHE A 1 99 ? 4.201 0.486 -9.112 1.00 88.75 99 PHE A C 1
ATOM 753 O O . PHE A 1 99 ? 3.079 0.023 -8.956 1.00 88.75 99 PHE A O 1
ATOM 760 N N . LEU A 1 100 ? 5.238 0.075 -8.381 1.00 87.94 100 LEU A N 1
ATOM 761 C CA . LEU A 1 100 ? 5.130 -0.970 -7.361 1.00 87.94 100 LEU A CA 1
ATOM 762 C C . LEU A 1 100 ? 4.652 -0.439 -6.004 1.00 87.94 100 LEU A C 1
ATOM 764 O O . LEU A 1 100 ? 4.064 -1.204 -5.240 1.00 87.94 100 LEU A O 1
ATOM 768 N N . TYR A 1 101 ? 4.914 0.835 -5.696 1.00 85.62 101 TYR A N 1
ATOM 769 C CA . TYR A 1 101 ? 4.693 1.398 -4.361 1.00 85.62 101 TYR A CA 1
ATOM 770 C C . TYR A 1 101 ? 3.578 2.451 -4.285 1.00 85.62 101 TYR A C 1
ATOM 772 O O . TYR A 1 101 ? 2.860 2.478 -3.290 1.00 85.62 101 TYR A O 1
ATOM 780 N N . ASP A 1 102 ? 3.421 3.297 -5.308 1.00 83.56 102 ASP A N 1
ATOM 781 C CA . ASP A 1 102 ? 2.566 4.496 -5.246 1.00 83.56 102 ASP A CA 1
ATOM 782 C C . ASP A 1 102 ? 1.149 4.290 -5.827 1.00 83.56 102 ASP A C 1
ATOM 784 O O . ASP A 1 102 ? 0.360 5.238 -5.851 1.00 83.56 102 ASP A O 1
ATOM 788 N N . TRP A 1 103 ? 0.841 3.088 -6.330 1.00 78.50 103 TRP A N 1
ATOM 789 C CA . TRP A 1 103 ? -0.431 2.743 -6.986 1.00 78.50 103 TRP A CA 1
ATOM 790 C C . TRP A 1 103 ? -1.582 2.406 -6.026 1.00 78.50 103 TRP A C 1
ATOM 792 O O . TRP A 1 103 ? -1.327 1.898 -4.910 1.00 78.50 103 TRP A O 1
#